Protein AF-A0ABD7C7S3-F1 (afdb_monomer_lite)

Organism: Stenotrophomonas maltophilia (NCBI:txid40324)

Radius of gyration: 11.02 Å; chains: 1; bounding box: 31×22×25 Å

pLDDT: mean 97.31, std 1.7, range [87.12, 98.62]

Foldseek 3Di:
DALAPFQEAEPVRHTFDWGGGGQKIWHADPPPRAIWMWGCDPLTDQVDPVRWGARPPPRWTWHWDDDPVRSHIYIYTD

Sequence (78 aa):
MNITDFLVMDGDGDEIWADPHGSNIAFTCFDCGYPVVADASENQRGSDEDCPAACRGCGVEYFLDLRLNSRKLYIHIV

Secondary structure (DSSP, 8-state):
---TTPEEEETTS-B--EEEETTEEEEE-TTT--EEEEE-STTSTTSSTTS-EE-TTT--EEEEEEEGGGTEEEEEE-

Structure (mmCIF, N/CA/C/O backbone):
data_AF-A0ABD7C7S3-F1
#
_entry.id   AF-A0ABD7C7S3-F1
#
loop_
_atom_site.group_PDB
_atom_site.id
_atom_site.type_symbol
_atom_site.label_atom_id
_atom_site.label_alt_id
_atom_site.label_comp_id
_atom_site.label_asym_id
_atom_site.label_entity_id
_atom_site.label_seq_id
_atom_site.pdbx_PDB_ins_code
_atom_site.Cartn_x
_atom_site.Cartn_y
_atom_site.Cartn_z
_atom_site.occupancy
_atom_site.B_iso_or_equiv
_atom_site.auth_seq_id
_atom_site.auth_comp_id
_atom_site.auth_asym_id
_atom_site.auth_atom_id
_atom_site.pdbx_PDB_model_num
ATOM 1 N N . MET A 1 1 ? 13.239 8.274 -1.235 1.00 87.12 1 MET A N 1
ATOM 2 C CA . MET A 1 1 ? 13.005 6.895 -1.720 1.00 87.12 1 MET A CA 1
ATOM 3 C C . MET A 1 1 ? 12.415 6.960 -3.130 1.00 87.12 1 MET A C 1
ATOM 5 O O . MET A 1 1 ? 11.720 7.930 -3.403 1.00 87.12 1 MET A O 1
ATOM 9 N N . ASN A 1 2 ? 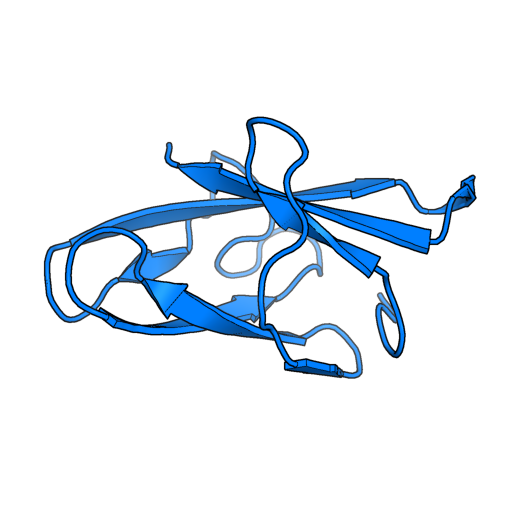12.689 6.001 -4.023 1.00 96.00 2 ASN A N 1
ATOM 10 C CA . ASN A 1 2 ? 11.935 5.850 -5.276 1.00 96.00 2 ASN A CA 1
ATOM 11 C C . ASN A 1 2 ? 11.496 4.386 -5.432 1.00 96.00 2 ASN A C 1
ATOM 13 O O . ASN A 1 2 ? 12.346 3.511 -5.585 1.00 96.00 2 ASN A O 1
ATOM 17 N N . ILE A 1 3 ? 10.188 4.156 -5.347 1.00 97.50 3 ILE A N 1
ATOM 18 C CA . ILE A 1 3 ? 9.515 2.856 -5.388 1.00 97.50 3 ILE A CA 1
ATOM 19 C C . ILE A 1 3 ? 8.690 2.664 -6.664 1.00 97.50 3 ILE A C 1
ATOM 21 O O . ILE A 1 3 ? 7.936 1.701 -6.756 1.00 97.50 3 ILE A O 1
ATOM 25 N N . THR A 1 4 ? 8.825 3.549 -7.658 1.00 97.44 4 THR A N 1
ATOM 26 C CA . THR A 1 4 ? 8.140 3.385 -8.945 1.00 97.44 4 THR A CA 1
ATOM 27 C C . THR A 1 4 ? 8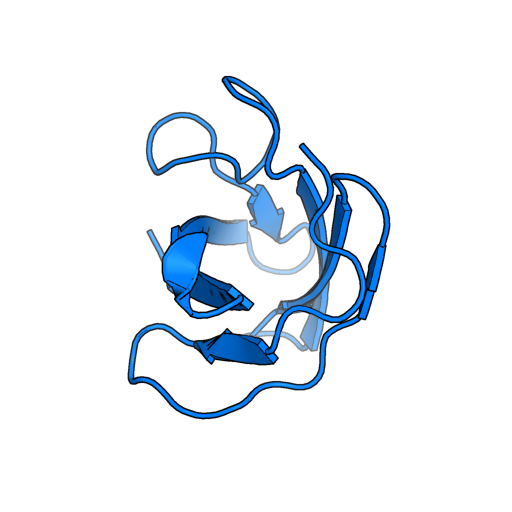.446 2.008 -9.552 1.00 97.44 4 THR A C 1
ATOM 29 O O . THR A 1 4 ? 9.594 1.539 -9.554 1.00 97.44 4 THR A O 1
ATOM 32 N N . ASP A 1 5 ? 7.399 1.358 -10.060 1.00 95.31 5 ASP A N 1
ATOM 33 C CA . ASP A 1 5 ? 7.417 0.007 -10.638 1.00 95.31 5 ASP A CA 1
ATOM 34 C C . ASP A 1 5 ? 7.886 -1.100 -9.671 1.00 95.31 5 ASP A C 1
ATOM 36 O O . ASP A 1 5 ? 8.437 -2.117 -10.102 1.00 95.31 5 ASP A O 1
ATOM 40 N N . PHE A 1 6 ? 7.747 -0.913 -8.354 1.00 97.81 6 PHE A N 1
ATOM 41 C CA . PHE A 1 6 ? 7.940 -2.013 -7.405 1.00 97.81 6 PHE A CA 1
ATOM 42 C C . PHE A 1 6 ? 6.771 -2.998 -7.501 1.00 97.81 6 PHE A C 1
ATOM 44 O O . PHE A 1 6 ? 5.622 -2.592 -7.652 1.00 97.81 6 PHE A O 1
ATOM 51 N N . LEU A 1 7 ? 7.067 -4.293 -7.368 1.00 98.06 7 LEU A N 1
ATOM 52 C CA . LEU A 1 7 ? 6.040 -5.317 -7.194 1.00 98.06 7 LEU A CA 1
ATOM 53 C C . LEU A 1 7 ? 5.465 -5.194 -5.782 1.00 98.06 7 LEU A C 1
ATOM 55 O O . LEU A 1 7 ? 6.214 -5.297 -4.806 1.00 98.06 7 LEU A O 1
ATOM 59 N N . VAL A 1 8 ? 4.158 -4.974 -5.682 1.00 98.31 8 VAL A N 1
ATOM 60 C CA . VAL A 1 8 ? 3.476 -4.751 -4.407 1.00 98.31 8 VAL A CA 1
ATOM 61 C C . VAL A 1 8 ? 2.745 -6.017 -3.986 1.00 98.31 8 VAL A C 1
ATOM 63 O O . VAL A 1 8 ? 1.983 -6.588 -4.762 1.00 98.31 8 VAL A O 1
ATOM 66 N N . MET A 1 9 ? 2.986 -6.436 -2.751 1.00 98.38 9 MET A N 1
ATOM 67 C CA . MET A 1 9 ? 2.418 -7.635 -2.151 1.00 98.38 9 MET A CA 1
ATOM 68 C C . MET A 1 9 ? 1.749 -7.280 -0.820 1.00 98.38 9 MET A C 1
ATOM 70 O O . MET A 1 9 ? 2.092 -6.266 -0.208 1.00 98.38 9 MET A O 1
ATOM 74 N N . ASP A 1 10 ? 0.828 -8.106 -0.346 1.00 97.56 10 ASP A N 1
ATOM 75 C CA . ASP A 1 10 ? 0.372 -8.063 1.046 1.00 97.56 10 ASP A CA 1
ATOM 76 C C . ASP A 1 10 ? 1.332 -8.816 1.988 1.00 97.56 10 ASP A C 1
ATOM 78 O O . ASP A 1 10 ? 2.384 -9.314 1.575 1.00 97.56 10 ASP A O 1
ATOM 82 N N . GLY A 1 11 ? 0.982 -8.885 3.275 1.00 94.00 11 GLY A N 1
ATOM 83 C CA . GLY A 1 11 ? 1.790 -9.554 4.294 1.00 94.00 11 GLY A CA 1
ATOM 84 C C . GLY A 1 11 ? 1.904 -11.075 4.148 1.00 94.00 11 GLY A C 1
ATOM 85 O O . GLY A 1 11 ? 2.856 -11.649 4.679 1.00 94.00 11 GLY A O 1
ATOM 86 N N . ASP A 1 12 ? 0.995 -11.709 3.405 1.00 95.44 12 ASP A N 1
ATOM 87 C CA . ASP A 1 12 ? 1.029 -13.143 3.101 1.00 95.44 12 ASP A CA 1
ATOM 88 C C . ASP A 1 12 ? 1.872 -13.441 1.849 1.00 95.44 12 ASP A C 1
ATOM 90 O O . ASP A 1 12 ? 2.277 -14.581 1.600 1.00 95.44 12 ASP A O 1
ATOM 94 N N . GLY A 1 13 ? 2.232 -12.396 1.101 1.00 95.62 13 GLY A N 1
ATOM 95 C CA . GLY A 1 13 ? 3.027 -12.497 -0.109 1.00 95.62 13 GLY A CA 1
ATOM 96 C C . GLY A 1 13 ? 2.187 -12.776 -1.347 1.00 95.62 13 GLY A C 1
ATOM 97 O O . GLY A 1 13 ? 2.726 -13.342 -2.301 1.00 95.62 13 GLY A O 1
ATOM 98 N N . ASP A 1 14 ? 0.922 -12.360 -1.352 1.00 97.44 14 ASP A N 1
ATOM 99 C CA . ASP A 1 14 ? 0.088 -12.302 -2.546 1.00 97.44 14 ASP A CA 1
ATOM 100 C C . ASP A 1 14 ? 0.221 -10.930 -3.220 1.00 97.44 14 ASP A C 1
ATOM 102 O O . ASP A 1 14 ? 0.332 -9.896 -2.562 1.00 97.44 14 ASP A O 1
ATOM 106 N N . GLU A 1 15 ? 0.252 -10.909 -4.556 1.00 97.62 15 GLU A N 1
ATOM 107 C CA . GLU A 1 15 ? 0.327 -9.662 -5.325 1.00 97.62 15 GLU A CA 1
ATOM 108 C C . GLU A 1 15 ? -0.984 -8.883 -5.203 1.00 97.62 15 GLU A C 1
ATOM 110 O O . GLU A 1 15 ? -2.070 -9.435 -5.400 1.00 97.62 15 GLU A O 1
ATOM 115 N N . ILE A 1 1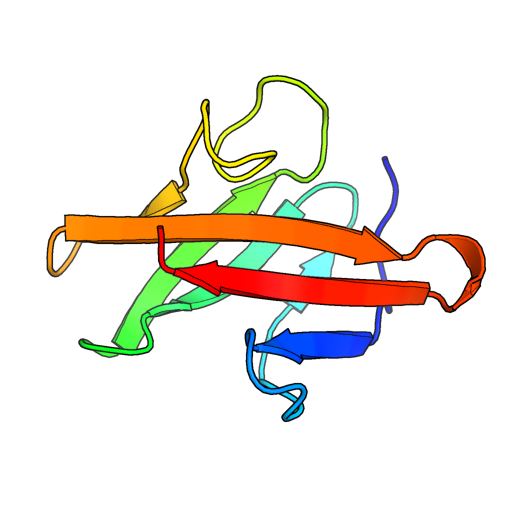6 ? -0.879 -7.582 -4.931 1.00 96.12 16 ILE A N 1
ATOM 116 C CA . ILE A 1 16 ? -2.037 -6.702 -4.783 1.00 96.12 16 ILE A CA 1
ATOM 117 C C . ILE A 1 16 ? -2.012 -5.557 -5.789 1.00 96.12 16 ILE A C 1
ATOM 119 O O . ILE A 1 16 ? -0.965 -5.036 -6.174 1.00 96.12 16 ILE A O 1
ATOM 123 N N . TRP A 1 17 ? -3.207 -5.116 -6.179 1.00 94.31 17 TRP A N 1
ATOM 124 C CA . TRP A 1 17 ? -3.370 -3.942 -7.027 1.00 94.31 17 TRP A CA 1
ATOM 125 C C . TRP A 1 17 ? -3.049 -2.672 -6.238 1.00 94.31 17 TRP A C 1
ATOM 127 O O . TRP A 1 17 ? -3.807 -2.253 -5.361 1.00 94.31 17 TRP A O 1
ATOM 137 N N . ALA A 1 18 ? -1.932 -2.047 -6.586 1.00 97.62 18 ALA A N 1
ATOM 138 C CA . ALA A 1 18 ? -1.482 -0.784 -6.026 1.00 97.62 18 ALA A CA 1
ATOM 139 C C . ALA A 1 18 ? -0.754 0.047 -7.091 1.00 97.62 18 ALA A C 1
ATOM 141 O O . ALA A 1 18 ? -0.336 -0.475 -8.123 1.00 97.62 18 ALA A O 1
ATOM 142 N N . ASP A 1 19 ? -0.603 1.341 -6.828 1.00 98.12 19 ASP A N 1
ATOM 143 C CA . ASP A 1 19 ? 0.051 2.298 -7.725 1.00 98.12 19 ASP A CA 1
ATOM 144 C C . ASP A 1 19 ? 1.233 2.971 -7.007 1.00 98.12 19 ASP A C 1
ATOM 146 O O . ASP A 1 19 ? 1.065 4.020 -6.370 1.00 98.12 19 ASP A O 1
ATOM 150 N N . PRO A 1 20 ? 2.422 2.337 -6.993 1.00 97.94 20 PRO A N 1
ATOM 151 C CA . PRO A 1 20 ? 3.622 2.927 -6.418 1.00 97.94 20 PRO A CA 1
ATOM 152 C C . PRO A 1 20 ? 4.263 3.930 -7.389 1.00 97.94 20 PRO A C 1
ATOM 154 O O . PRO A 1 20 ? 4.646 3.590 -8.509 1.00 97.94 20 PRO A O 1
ATOM 157 N N . HIS A 1 21 ? 4.452 5.172 -6.938 1.00 98.00 21 HIS A N 1
ATOM 158 C CA . HIS A 1 21 ? 5.050 6.240 -7.734 1.00 98.00 21 HIS A CA 1
ATOM 159 C C . HIS A 1 21 ? 5.859 7.231 -6.880 1.00 98.00 21 HIS A C 1
ATOM 161 O O . HIS A 1 21 ? 5.351 7.889 -5.965 1.00 98.00 21 HIS A O 1
ATOM 167 N N . GLY A 1 22 ? 7.138 7.415 -7.220 1.00 98.00 22 GLY A N 1
ATOM 168 C CA . GLY A 1 22 ? 8.047 8.245 -6.433 1.00 98.00 22 GLY A CA 1
ATOM 169 C C . GLY A 1 22 ? 8.285 7.597 -5.073 1.00 98.00 22 GLY A C 1
ATOM 170 O O . GLY A 1 22 ? 8.689 6.445 -5.025 1.00 98.00 22 GLY A O 1
ATOM 171 N N . SER A 1 23 ? 8.050 8.304 -3.969 1.00 98.00 23 SER A N 1
ATOM 172 C CA . SER A 1 23 ? 8.061 7.706 -2.625 1.00 98.00 23 SER A CA 1
ATOM 173 C C . SER A 1 23 ? 6.687 7.233 -2.151 1.00 98.00 23 SER A C 1
ATOM 175 O O . SER A 1 23 ? 6.602 6.587 -1.114 1.00 98.00 23 SER A O 1
ATOM 177 N N . ASN A 1 24 ? 5.621 7.548 -2.887 1.00 98.38 24 ASN A N 1
ATOM 178 C CA . ASN A 1 24 ? 4.250 7.307 -2.459 1.00 98.38 24 ASN A CA 1
ATOM 179 C C . ASN A 1 24 ? 3.683 6.037 -3.086 1.00 98.38 24 ASN A C 1
ATOM 181 O O . ASN A 1 24 ? 4.097 5.624 -4.169 1.00 98.38 24 ASN A O 1
ATOM 185 N N . ILE A 1 25 ? 2.683 5.465 -2.431 1.00 98.50 25 ILE A N 1
ATOM 186 C CA . ILE A 1 25 ? 1.894 4.353 -2.947 1.00 98.50 25 ILE A CA 1
ATOM 187 C C . ILE A 1 25 ? 0.421 4.551 -2.607 1.00 98.50 25 ILE A C 1
ATOM 189 O O . ILE A 1 25 ? 0.079 4.934 -1.486 1.00 98.50 25 ILE A O 1
ATOM 193 N N . ALA A 1 26 ? -0.449 4.278 -3.578 1.00 98.50 26 ALA A N 1
ATOM 194 C CA . ALA A 1 26 ? -1.890 4.193 -3.378 1.00 98.50 26 ALA A CA 1
ATOM 195 C C . ALA A 1 26 ? -2.366 2.738 -3.483 1.00 98.50 26 ALA A C 1
ATOM 197 O O . ALA A 1 26 ? -1.942 2.010 -4.377 1.00 98.50 26 ALA A O 1
ATOM 198 N N . PHE A 1 27 ? -3.260 2.321 -2.587 1.00 98.31 27 PHE A N 1
ATOM 199 C CA . PHE A 1 27 ? -3.857 0.982 -2.574 1.00 98.31 27 PHE A CA 1
ATOM 200 C C . PHE A 1 27 ? -5.248 1.013 -1.932 1.00 98.31 27 P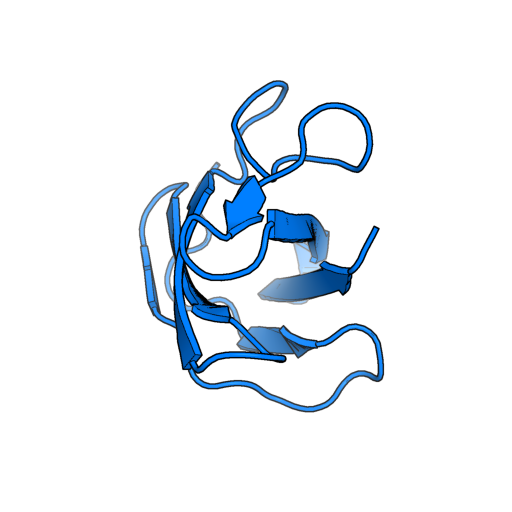HE A C 1
ATOM 202 O O . PHE A 1 27 ? -5.645 2.001 -1.309 1.00 98.31 27 PHE A O 1
ATOM 209 N N . THR A 1 28 ? -6.026 -0.052 -2.092 1.00 98.25 28 THR A N 1
ATOM 210 C CA . THR A 1 28 ? -7.334 -0.186 -1.437 1.00 98.25 28 THR A CA 1
ATOM 211 C C . THR A 1 28 ? -7.188 -0.829 -0.067 1.00 98.25 28 THR A C 1
ATOM 213 O O . THR A 1 28 ? -6.519 -1.849 0.061 1.00 98.25 28 THR A O 1
ATOM 216 N N . CYS A 1 29 ? -7.864 -0.279 0.941 1.00 98.25 29 CYS A N 1
ATOM 217 C CA . CYS A 1 29 ? -8.001 -0.914 2.248 1.00 98.25 29 CYS A CA 1
ATOM 218 C C . CYS A 1 29 ? -8.537 -2.346 2.102 1.00 98.25 29 CYS A C 1
ATOM 220 O O . CYS A 1 29 ? -9.581 -2.548 1.478 1.00 98.25 29 CYS A O 1
ATOM 222 N N . PHE A 1 30 ? -7.842 -3.307 2.706 1.00 96.12 30 PHE A N 1
ATOM 223 C CA . PHE A 1 30 ? -8.162 -4.735 2.647 1.00 96.12 30 PHE A CA 1
ATOM 224 C C . PHE A 1 30 ? -9.511 -5.059 3.308 1.00 96.12 30 PHE A C 1
ATOM 226 O O . PHE A 1 30 ? -10.189 -5.987 2.880 1.00 96.12 30 PHE A O 1
ATOM 233 N N . ASP A 1 31 ? -9.950 -4.241 4.273 1.00 97.00 31 ASP A N 1
ATOM 234 C CA . ASP A 1 31 ? -11.198 -4.474 5.009 1.00 97.00 31 ASP A CA 1
ATOM 235 C C . ASP A 1 31 ? -12.418 -3.802 4.368 1.00 97.00 31 ASP A C 1
ATOM 237 O O . ASP A 1 31 ? -13.479 -4.408 4.228 1.00 97.00 31 ASP A O 1
ATOM 241 N N . CYS A 1 32 ? -12.304 -2.514 4.020 1.00 98.06 32 CYS A N 1
ATOM 242 C CA . CYS A 1 32 ? -13.457 -1.703 3.600 1.00 98.06 32 CYS A CA 1
ATOM 243 C C . CYS A 1 32 ? -13.360 -1.136 2.179 1.00 98.06 32 CYS A C 1
ATOM 245 O O . CYS A 1 32 ? -14.269 -0.430 1.745 1.00 98.06 32 CYS A O 1
ATOM 247 N N . GLY A 1 33 ? -12.262 -1.386 1.459 1.00 97.50 33 GLY A N 1
ATOM 248 C CA . GLY A 1 33 ? -12.056 -0.910 0.088 1.00 97.50 33 GLY A CA 1
ATOM 249 C C . GLY A 1 33 ? -11.794 0.595 -0.058 1.00 97.50 33 GLY A C 1
ATOM 250 O O . GLY A 1 33 ? -11.566 1.067 -1.170 1.00 97.50 33 GLY A O 1
ATOM 251 N N . TYR A 1 34 ? -11.802 1.370 1.032 1.00 98.38 34 TYR A N 1
ATOM 252 C CA . TYR A 1 34 ? -11.495 2.803 0.994 1.00 98.38 34 TYR A CA 1
ATOM 253 C C . TYR A 1 34 ? -10.045 3.043 0.522 1.00 98.38 34 TYR A C 1
ATOM 255 O O . TYR A 1 34 ? -9.152 2.306 0.948 1.00 98.38 34 TYR A O 1
ATOM 263 N N . PRO A 1 35 ? -9.769 4.064 -0.311 1.00 98.12 35 PRO A N 1
ATOM 264 C CA . PRO A 1 35 ? -8.416 4.333 -0.794 1.00 98.12 35 PRO A CA 1
ATOM 265 C C . PRO A 1 35 ? -7.470 4.749 0.341 1.00 98.12 35 PRO A C 1
ATOM 267 O O . PRO A 1 35 ? -7.765 5.646 1.138 1.00 98.12 35 PRO A O 1
ATOM 270 N N . VAL A 1 36 ? -6.301 4.120 0.384 1.00 98.62 36 VAL A N 1
ATOM 271 C CA . VAL A 1 36 ? -5.214 4.395 1.324 1.00 98.62 36 VAL A CA 1
ATOM 272 C C . VAL A 1 36 ? -4.008 4.908 0.546 1.00 98.62 36 VAL A C 1
ATOM 274 O O . VAL A 1 36 ? -3.743 4.481 -0.574 1.00 98.62 36 VAL A O 1
ATOM 277 N N . VAL A 1 37 ? -3.298 5.864 1.145 1.00 98.44 37 VAL A N 1
ATOM 278 C CA . VAL A 1 37 ? -2.042 6.404 0.621 1.00 98.44 37 VAL A CA 1
ATOM 279 C C . VAL A 1 37 ? -1.005 6.344 1.730 1.00 98.44 37 VAL A C 1
ATOM 281 O O . VAL A 1 37 ? -1.292 6.780 2.853 1.00 98.44 37 VAL A O 1
ATOM 284 N N . ALA A 1 38 ? 0.174 5.836 1.390 1.00 98.44 38 ALA A N 1
ATOM 285 C CA . ALA A 1 38 ? 1.348 5.776 2.249 1.00 98.44 38 ALA A CA 1
ATOM 286 C C . ALA A 1 38 ? 2.579 6.345 1.521 1.00 98.44 38 ALA A C 1
ATOM 288 O O . ALA A 1 38 ? 2.605 6.409 0.291 1.00 98.44 38 ALA A O 1
ATOM 289 N N . ASP A 1 39 ? 3.585 6.757 2.287 1.00 98.50 39 ASP A N 1
ATOM 290 C CA . ASP A 1 39 ? 4.885 7.231 1.815 1.00 98.50 39 ASP A CA 1
ATOM 291 C C . ASP A 1 39 ? 5.981 6.367 2.445 1.00 98.50 39 ASP A C 1
ATOM 293 O O . ASP A 1 39 ? 6.047 6.192 3.659 1.00 98.50 39 ASP A O 1
ATOM 297 N N . ALA A 1 40 ? 6.836 5.815 1.593 1.00 97.44 40 ALA A N 1
ATOM 298 C CA . ALA A 1 40 ? 7.914 4.908 1.953 1.00 97.44 40 ALA A CA 1
ATOM 299 C C . ALA A 1 40 ? 9.198 5.627 2.419 1.00 97.44 40 ALA A C 1
ATOM 301 O O . ALA A 1 40 ? 10.249 5.005 2.569 1.00 97.44 40 ALA A O 1
ATOM 302 N N . SER A 1 41 ? 9.164 6.951 2.570 1.00 97.44 41 SER A N 1
ATOM 303 C CA . SER A 1 41 ? 10.252 7.739 3.155 1.00 97.44 41 SER A CA 1
ATOM 304 C C . SER A 1 41 ? 10.210 7.656 4.679 1.00 97.44 41 SER A C 1
ATOM 306 O O . SER A 1 41 ? 9.138 7.650 5.266 1.00 97.44 41 SER A O 1
ATOM 308 N N . GLU A 1 42 ? 11.375 7.634 5.325 1.00 95.62 42 GLU A N 1
ATOM 309 C CA . GLU A 1 42 ? 11.480 7.490 6.783 1.00 95.62 42 GLU A CA 1
ATOM 310 C C . GLU A 1 42 ? 10.633 8.519 7.556 1.00 95.62 42 GLU A C 1
ATOM 312 O O . GLU A 1 42 ? 10.608 9.709 7.217 1.00 95.62 42 GLU A O 1
ATOM 317 N N . ASN A 1 43 ? 9.999 8.063 8.643 1.00 96.25 43 ASN A N 1
ATOM 318 C CA . ASN A 1 43 ? 9.118 8.850 9.514 1.00 96.25 43 ASN A CA 1
ATOM 319 C C . ASN A 1 43 ? 7.929 9.496 8.780 1.00 96.25 43 ASN A C 1
ATOM 321 O O . ASN A 1 43 ? 7.451 10.564 9.180 1.00 96.25 43 ASN A O 1
ATOM 325 N N . GLN A 1 44 ? 7.491 8.913 7.665 1.00 98.19 44 GLN A N 1
ATOM 326 C CA . GLN A 1 44 ? 6.285 9.339 6.967 1.00 98.19 44 GLN A CA 1
ATOM 327 C C . GLN A 1 44 ? 5.143 8.362 7.217 1.00 98.19 44 GLN A C 1
ATOM 329 O O . GLN A 1 44 ? 5.296 7.275 7.757 1.00 98.19 44 GLN A O 1
ATOM 334 N N . ARG A 1 45 ? 3.944 8.775 6.820 1.00 97.88 4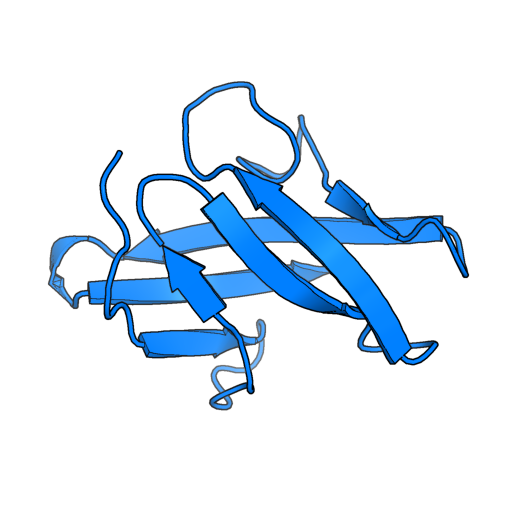5 ARG A N 1
ATOM 335 C CA . ARG A 1 45 ? 2.743 7.963 6.974 1.00 97.88 45 ARG A CA 1
ATOM 336 C C . ARG A 1 45 ? 2.874 6.636 6.216 1.00 97.88 45 ARG A C 1
ATOM 338 O O . ARG A 1 45 ? 2.914 6.629 4.993 1.00 97.88 45 ARG A O 1
ATOM 345 N N . GLY A 1 46 ? 2.795 5.536 6.943 1.00 98.06 46 GLY A N 1
ATOM 346 C CA . GLY A 1 46 ? 2.956 4.162 6.489 1.00 98.06 46 GLY A CA 1
ATOM 347 C C . GLY A 1 46 ? 4.406 3.700 6.364 1.00 98.06 46 GLY A C 1
ATOM 348 O O . GLY A 1 46 ? 4.600 2.576 5.921 1.00 98.06 46 GLY A O 1
ATOM 349 N N . SER A 1 47 ? 5.416 4.507 6.709 1.00 97.88 47 SER A N 1
ATOM 350 C CA . SER A 1 47 ? 6.817 4.128 6.471 1.00 97.88 47 SER A CA 1
ATOM 351 C C . SER A 1 47 ? 7.270 2.914 7.278 1.00 97.88 47 SER A C 1
ATOM 353 O O . SER A 1 47 ? 8.176 2.207 6.849 1.00 97.88 47 SER A O 1
ATOM 355 N N . ASP A 1 48 ? 6.643 2.694 8.431 1.00 97.12 48 ASP A N 1
ATOM 356 C CA . ASP A 1 48 ? 6.955 1.658 9.411 1.00 97.12 48 ASP A CA 1
ATOM 357 C C . ASP A 1 48 ? 5.777 1.487 10.394 1.00 97.12 48 ASP A C 1
ATOM 359 O O . ASP A 1 48 ? 4.775 2.205 10.313 1.00 97.12 48 ASP A O 1
ATOM 363 N N . GLU A 1 49 ? 5.892 0.510 11.298 1.00 96.56 49 GLU A N 1
ATOM 364 C CA . GLU A 1 49 ? 4.895 0.199 12.335 1.00 96.56 49 GLU A CA 1
ATOM 365 C C . GLU A 1 49 ? 4.653 1.361 13.317 1.00 96.56 49 GLU A C 1
ATOM 367 O O . GLU A 1 49 ? 3.546 1.498 13.836 1.00 96.56 49 GLU A O 1
ATOM 372 N N . ASP A 1 50 ? 5.652 2.221 13.555 1.00 97.56 50 ASP A N 1
ATOM 373 C CA . ASP A 1 50 ? 5.545 3.363 14.475 1.00 97.56 50 ASP A CA 1
ATOM 374 C C . ASP A 1 50 ? 4.843 4.571 13.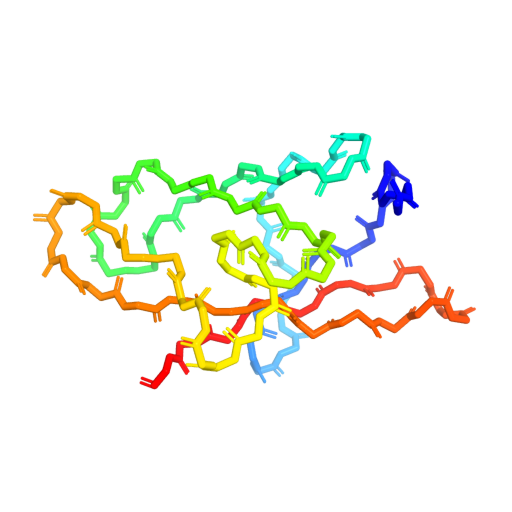823 1.00 97.56 50 ASP A C 1
ATOM 376 O O . ASP A 1 50 ? 4.260 5.418 14.510 1.00 97.56 50 ASP A O 1
ATOM 380 N N . CYS A 1 51 ? 4.869 4.650 12.491 1.00 97.75 51 CYS A N 1
ATOM 381 C CA . CYS A 1 51 ? 4.248 5.701 11.694 1.00 97.75 51 CYS A CA 1
ATOM 382 C C . CYS A 1 51 ? 3.173 5.136 10.751 1.00 97.75 51 CYS A C 1
ATOM 384 O O . CYS A 1 51 ? 3.295 5.320 9.543 1.00 97.75 51 CYS A O 1
ATOM 386 N N . PRO A 1 52 ? 2.092 4.488 11.217 1.00 98.31 52 PRO A N 1
ATOM 387 C CA . PRO A 1 52 ? 1.192 3.764 10.328 1.00 98.31 52 PRO A CA 1
ATOM 388 C C . PRO A 1 52 ? 0.335 4.653 9.413 1.00 98.31 52 PRO A C 1
ATOM 390 O O . PRO A 1 52 ? -0.001 5.811 9.687 1.00 98.31 52 PRO A O 1
ATOM 393 N N . ALA A 1 53 ? -0.102 4.070 8.300 1.00 98.50 53 ALA A N 1
ATOM 394 C CA . ALA A 1 53 ? -1.099 4.624 7.402 1.00 98.50 53 ALA A CA 1
ATOM 395 C C . ALA A 1 53 ? -2.505 4.146 7.788 1.00 98.50 53 ALA A C 1
ATOM 397 O O . ALA A 1 53 ? -3.028 3.188 7.225 1.00 98.50 53 ALA A O 1
ATOM 398 N N . ALA A 1 54 ? -3.163 4.867 8.697 1.00 98.50 54 ALA A N 1
ATOM 399 C CA . ALA A 1 54 ? -4.551 4.575 9.053 1.00 98.50 54 ALA A CA 1
ATOM 400 C C . ALA A 1 54 ? -5.516 4.789 7.870 1.00 98.50 54 ALA A C 1
ATOM 402 O O . ALA A 1 54 ? -5.537 5.857 7.233 1.00 98.50 54 ALA A O 1
ATOM 403 N N . CYS A 1 55 ? -6.355 3.792 7.597 1.00 98.50 55 CYS A N 1
ATOM 404 C CA . CYS A 1 55 ? -7.483 3.880 6.685 1.00 98.50 55 CYS A CA 1
ATOM 405 C C . CYS A 1 55 ? -8.515 4.874 7.228 1.00 98.50 55 CYS A C 1
ATOM 407 O O . CYS A 1 55 ? -8.997 4.750 8.351 1.00 98.50 55 CYS A O 1
ATOM 409 N N . ARG A 1 56 ? -8.928 5.847 6.411 1.00 98.12 56 ARG A N 1
ATOM 410 C CA . ARG A 1 56 ? -9.936 6.839 6.826 1.00 98.12 56 ARG A CA 1
ATOM 411 C C . ARG A 1 56 ? -11.375 6.307 6.809 1.00 98.12 56 ARG A C 1
ATOM 413 O O . ARG A 1 56 ? -12.253 6.995 7.316 1.00 98.12 56 ARG A O 1
ATOM 420 N N . GLY A 1 57 ? -11.611 5.125 6.235 1.00 98.19 57 GLY A N 1
ATOM 421 C CA . GLY A 1 57 ? -12.923 4.474 6.194 1.00 98.19 57 GLY A CA 1
ATOM 422 C C . GLY A 1 57 ? -13.237 3.662 7.453 1.00 98.19 57 GLY A C 1
ATOM 423 O O . GLY A 1 57 ? -14.267 3.890 8.080 1.00 98.19 57 GLY A O 1
ATOM 424 N N . CYS A 1 58 ? -12.352 2.734 7.833 1.00 98.31 58 CYS A N 1
ATOM 425 C CA . CYS A 1 58 ? -12.568 1.820 8.966 1.00 98.31 58 CYS A CA 1
ATOM 426 C C . CYS A 1 58 ? -11.538 1.941 10.099 1.00 98.31 58 CYS A C 1
ATOM 428 O O . CYS A 1 58 ? -11.736 1.342 11.150 1.00 98.31 58 CYS A O 1
ATOM 430 N N . GLY A 1 59 ? -10.460 2.707 9.913 1.00 98.31 59 GLY A N 1
ATOM 431 C CA . GLY A 1 59 ? -9.424 2.892 10.929 1.00 98.31 59 GLY A CA 1
ATOM 432 C C . GLY A 1 59 ? -8.335 1.821 10.966 1.00 98.31 59 GLY A C 1
ATOM 433 O O . GLY A 1 59 ? -7.389 2.014 11.715 1.00 98.31 59 GLY A O 1
ATOM 434 N N . VAL A 1 60 ? -8.418 0.749 10.166 1.00 98.38 60 VAL A N 1
ATOM 435 C CA . VAL A 1 60 ? -7.336 -0.249 10.081 1.00 98.38 60 VAL A CA 1
ATOM 436 C C . VAL A 1 60 ? -6.026 0.413 9.647 1.00 98.38 60 VAL A C 1
ATOM 438 O O . VAL A 1 60 ? -6.031 1.333 8.823 1.00 98.38 60 VAL A O 1
ATOM 441 N N . GLU A 1 61 ? -4.917 -0.026 10.223 1.00 98.56 61 GLU A N 1
ATOM 442 C CA . GLU A 1 61 ? -3.610 0.606 10.081 1.00 98.56 61 GLU A CA 1
ATOM 443 C C . GLU A 1 61 ? -2.668 -0.268 9.259 1.00 98.56 61 GLU A C 1
ATOM 445 O O . GLU A 1 61 ? -2.679 -1.489 9.388 1.00 98.56 61 GLU A O 1
ATOM 450 N N . TYR A 1 62 ? -1.870 0.371 8.400 1.00 98.56 62 TYR A N 1
ATOM 451 C CA . TYR A 1 62 ? -0.937 -0.303 7.500 1.00 98.56 62 TYR A CA 1
ATOM 452 C C . TYR A 1 62 ? 0.479 0.254 7.614 1.00 98.56 62 TYR A C 1
ATOM 454 O O . TYR A 1 62 ? 0.643 1.453 7.844 1.00 98.56 62 TYR A O 1
ATOM 462 N N . PHE A 1 63 ? 1.484 -0.564 7.316 1.00 98.56 63 PHE A N 1
ATOM 463 C CA . PHE A 1 63 ? 2.857 -0.104 7.099 1.00 98.56 63 PHE A CA 1
ATOM 464 C C . PHE A 1 63 ? 3.525 -0.807 5.910 1.00 98.56 63 PHE A C 1
ATOM 466 O O . PHE A 1 63 ? 3.069 -1.856 5.448 1.00 98.56 63 PHE A O 1
ATOM 473 N N . LEU A 1 64 ? 4.588 -0.193 5.388 1.00 98.19 64 LEU A N 1
ATOM 474 C CA . LEU A 1 64 ? 5.324 -0.640 4.209 1.00 98.19 64 LEU A CA 1
ATOM 475 C C . LEU A 1 64 ? 6.638 -1.334 4.620 1.00 98.19 64 LEU A C 1
ATOM 477 O O . LEU A 1 64 ? 7.486 -0.722 5.259 1.00 98.19 64 LEU A O 1
ATOM 481 N N . ASP A 1 65 ? 6.858 -2.576 4.183 1.00 97.44 65 ASP A N 1
ATOM 482 C CA . ASP A 1 65 ? 8.153 -3.274 4.262 1.00 97.44 65 ASP A CA 1
ATOM 483 C C . ASP A 1 65 ? 8.807 -3.323 2.870 1.00 97.44 65 ASP A C 1
ATOM 485 O O . ASP A 1 65 ? 8.358 -3.997 1.936 1.00 97.44 65 ASP A O 1
ATOM 489 N N . LEU A 1 66 ? 9.893 -2.567 2.717 1.00 96.38 66 LEU A N 1
ATOM 490 C CA . LEU A 1 66 ? 10.617 -2.404 1.461 1.00 96.38 66 LEU A CA 1
ATOM 491 C C . LEU A 1 66 ? 11.738 -3.435 1.305 1.00 96.38 66 LEU A C 1
ATOM 493 O O . LEU A 1 66 ? 12.716 -3.463 2.054 1.00 96.38 66 LEU A O 1
ATOM 497 N N . ARG A 1 67 ? 11.704 -4.193 0.205 1.00 96.25 67 ARG A N 1
ATOM 498 C CA . ARG A 1 67 ? 12.795 -5.080 -0.224 1.00 96.25 67 ARG A CA 1
ATOM 499 C C . ARG A 1 67 ? 13.488 -4.498 -1.454 1.00 96.25 67 ARG A C 1
ATOM 501 O O . ARG A 1 67 ? 13.245 -4.902 -2.591 1.00 96.25 67 ARG A O 1
ATOM 508 N N . LEU A 1 68 ? 14.391 -3.543 -1.217 1.00 93.62 68 LEU A N 1
ATOM 509 C CA . LEU A 1 68 ? 15.055 -2.760 -2.273 1.00 93.62 68 LEU A CA 1
ATOM 510 C C . LEU A 1 68 ? 15.776 -3.626 -3.320 1.00 93.62 68 LEU A C 1
ATOM 512 O O . LEU A 1 68 ? 15.648 -3.375 -4.516 1.00 93.62 68 LEU A O 1
ATOM 516 N N . ASN A 1 69 ? 16.484 -4.675 -2.889 1.00 94.50 69 ASN A N 1
ATOM 517 C CA . ASN A 1 69 ? 17.254 -5.544 -3.791 1.00 94.50 69 ASN A CA 1
ATOM 518 C C . ASN A 1 69 ? 16.377 -6.319 -4.784 1.00 94.50 69 ASN A C 1
ATOM 520 O O . ASN A 1 69 ? 16.819 -6.615 -5.890 1.00 94.50 69 ASN A O 1
ATOM 524 N N . SER A 1 70 ? 15.150 -6.665 -4.391 1.00 96.19 70 SER A N 1
ATOM 525 C CA . SER A 1 70 ? 14.206 -7.411 -5.226 1.00 96.19 70 SER A CA 1
ATOM 526 C C . SER A 1 70 ? 13.140 -6.523 -5.864 1.00 96.19 70 SER A C 1
ATOM 528 O O . SER A 1 70 ? 12.285 -7.050 -6.572 1.00 96.19 70 SER A O 1
ATOM 530 N N . ARG A 1 71 ? 13.189 -5.201 -5.633 1.00 96.81 71 ARG A N 1
ATOM 531 C CA . ARG A 1 71 ? 12.156 -4.237 -6.046 1.00 96.81 71 ARG A CA 1
ATOM 532 C C . ARG A 1 71 ? 10.750 -4.688 -5.637 1.00 96.81 71 ARG A C 1
ATOM 534 O O . ARG A 1 71 ? 9.815 -4.608 -6.430 1.00 96.81 71 ARG A O 1
ATOM 541 N N . LYS A 1 72 ? 10.624 -5.193 -4.405 1.00 97.81 72 LYS A N 1
ATOM 542 C CA . LYS A 1 72 ? 9.339 -5.576 -3.810 1.00 97.81 72 LYS A CA 1
ATOM 543 C C . LYS A 1 72 ? 8.980 -4.651 -2.659 1.00 97.81 72 LYS A C 1
ATOM 545 O O . LYS A 1 72 ? 9.864 -4.185 -1.938 1.00 97.81 72 LYS A O 1
ATOM 550 N N . LEU A 1 73 ? 7.689 -4.425 -2.488 1.00 97.75 73 LEU A N 1
ATOM 551 C CA . LEU A 1 73 ? 7.096 -3.723 -1.363 1.00 97.75 73 LEU A CA 1
ATOM 552 C C . LEU A 1 73 ? 6.017 -4.630 -0.780 1.00 97.75 73 LEU A C 1
ATOM 554 O O . LEU A 1 73 ? 5.184 -5.135 -1.526 1.00 97.75 73 LEU A O 1
ATOM 558 N N . TYR A 1 74 ? 6.031 -4.818 0.531 1.00 98.31 74 TYR A N 1
ATOM 559 C CA . TYR A 1 74 ? 5.001 -5.548 1.256 1.00 98.31 74 TYR A CA 1
ATOM 560 C C . TYR A 1 74 ? 4.170 -4.552 2.060 1.00 98.31 74 TYR A C 1
ATOM 562 O O . TYR A 1 74 ? 4.728 -3.652 2.687 1.00 98.31 74 TYR A O 1
ATOM 570 N N . ILE A 1 75 ? 2.849 -4.683 2.013 1.00 98.38 75 ILE A N 1
ATOM 571 C CA . ILE A 1 75 ? 1.924 -3.900 2.830 1.00 98.38 75 ILE A CA 1
ATOM 572 C C . ILE A 1 75 ? 1.386 -4.808 3.928 1.00 98.38 75 ILE A C 1
ATOM 574 O O . ILE A 1 75 ? 0.667 -5.770 3.657 1.00 98.38 75 ILE A O 1
ATOM 578 N N . HIS A 1 76 ? 1.719 -4.479 5.167 1.00 98.12 76 HIS A N 1
ATOM 579 C CA . HIS A 1 76 ? 1.274 -5.208 6.347 1.00 98.12 76 HIS A CA 1
ATOM 580 C C . HIS A 1 76 ? 0.175 -4.435 7.068 1.00 98.12 76 HIS A C 1
ATOM 582 O O . HIS A 1 76 ? 0.174 -3.205 7.049 1.00 98.12 76 HIS A O 1
ATOM 588 N N . ILE A 1 77 ? -0.749 -5.160 7.700 1.00 97.06 77 ILE A N 1
ATOM 589 C CA . ILE A 1 77 ? -1.636 -4.609 8.730 1.00 97.06 77 ILE A CA 1
ATOM 590 C C . ILE A 1 77 ? -0.846 -4.576 10.046 1.00 97.06 77 ILE A C 1
ATOM 592 O O . ILE A 1 77 ? -0.088 -5.513 10.307 1.00 97.06 77 ILE A O 1
ATOM 596 N N . VAL A 1 78 ? -1.008 -3.506 10.830 1.00 93.50 78 VAL A N 1
ATOM 597 C CA . VAL A 1 78 ? -0.441 -3.383 12.191 1.00 93.50 78 VAL A CA 1
ATOM 598 C C . VAL A 1 78 ? -1.082 -4.378 13.157 1.00 93.50 78 VAL A C 1
ATOM 600 O O . VAL A 1 78 ? -2.328 -4.507 13.133 1.00 93.50 78 VAL A O 1
#